Protein AF-A0A1C3XT70-F1 (afdb_monomer)

InterPro domains:
  IPR014729 Rossmann-like alpha/beta/alpha sandwich fold [G3DSA:3.40.50.620] (3-83)

Foldseek 3Di:
DDDDPDPPPDPDPEAEQEDALDPVSLVVVVVCVVVVVDDPPYHYDYDDDLVCLVVCVVVVHDPVVSVVSVVVRVVVSVVSVVVSVVSD

pLDDT: mean 86.92, std 7.89, range [54.41, 96.31]

Structure (mmCIF, N/CA/C/O backbone):
data_AF-A0A1C3XT70-F1
#
_entry.id   AF-A0A1C3XT70-F1
#
loop_
_atom_site.group_PDB
_atom_site.id
_atom_site.type_symbol
_atom_site.label_atom_id
_atom_site.label_alt_id
_atom_site.label_comp_id
_atom_site.label_asym_id
_atom_site.label_entity_id
_atom_site.label_seq_id
_atom_site.pdbx_PDB_ins_code
_atom_site.Cartn_x
_atom_site.Cartn_y
_atom_site.Cartn_z
_atom_site.occupancy
_atom_site.B_iso_or_equiv
_atom_site.auth_seq_id
_atom_site.auth_comp_id
_atom_site.auth_asym_id
_atom_site.auth_atom_id
_atom_site.pdbx_PDB_model_num
ATOM 1 N N . MET A 1 1 ? -12.308 10.376 10.073 1.00 80.62 1 MET A N 1
ATOM 2 C CA . MET A 1 1 ? -13.761 10.141 9.910 1.00 80.62 1 MET A CA 1
ATOM 3 C C . MET A 1 1 ? -13.976 8.650 9.735 1.00 80.62 1 MET A C 1
ATOM 5 O O . MET A 1 1 ? -13.247 8.062 8.949 1.00 80.62 1 MET A O 1
ATOM 9 N N . LEU A 1 2 ? -14.928 8.051 10.452 1.00 83.06 2 LEU A N 1
ATOM 10 C CA . LEU A 1 2 ? -15.337 6.662 10.232 1.00 83.06 2 LEU A CA 1
ATOM 11 C C . LEU A 1 2 ? -16.629 6.669 9.415 1.00 83.06 2 LEU A C 1
ATOM 13 O O . LEU A 1 2 ? -17.598 7.315 9.808 1.00 83.06 2 LEU A O 1
ATOM 17 N N . MET A 1 3 ? -16.625 5.972 8.283 1.00 88.00 3 MET A N 1
ATOM 18 C CA . MET A 1 3 ? -17.802 5.825 7.434 1.00 88.00 3 MET A CA 1
ATOM 19 C C . MET A 1 3 ? -18.274 4.376 7.501 1.00 88.00 3 MET A C 1
ATOM 21 O O . MET A 1 3 ? -17.525 3.461 7.168 1.00 88.00 3 MET A O 1
ATOM 25 N N . VAL A 1 4 ? -19.510 4.177 7.955 1.00 84.44 4 VAL A N 1
ATOM 26 C CA . VAL A 1 4 ? -20.117 2.855 8.121 1.00 84.44 4 VAL A CA 1
ATOM 27 C C . VAL A 1 4 ? -21.200 2.705 7.063 1.00 84.44 4 VAL A C 1
ATOM 29 O O . VAL A 1 4 ? -22.229 3.369 7.129 1.00 84.44 4 VAL A O 1
ATOM 32 N N . ASN A 1 5 ? -20.950 1.857 6.066 1.00 84.50 5 ASN A N 1
ATOM 33 C CA . ASN A 1 5 ? -21.919 1.609 4.993 1.00 84.50 5 ASN A CA 1
ATOM 34 C C . ASN A 1 5 ? -23.026 0.643 5.424 1.00 84.50 5 ASN A C 1
ATOM 36 O O . ASN A 1 5 ? -24.145 0.754 4.946 1.00 84.50 5 ASN A O 1
ATOM 40 N N . ASN A 1 6 ? -22.704 -0.293 6.318 1.00 81.56 6 ASN A N 1
ATOM 41 C CA . ASN A 1 6 ? -23.630 -1.254 6.904 1.00 81.56 6 ASN A CA 1
ATOM 42 C C . ASN A 1 6 ? -23.224 -1.491 8.357 1.00 81.56 6 ASN A C 1
ATOM 44 O O . ASN A 1 6 ? -22.029 -1.526 8.655 1.00 81.56 6 ASN A O 1
ATOM 48 N N . GLU A 1 7 ? -24.197 -1.699 9.243 1.00 78.50 7 GLU A N 1
ATOM 49 C CA . GLU A 1 7 ? -23.900 -2.131 10.608 1.00 78.50 7 GLU A CA 1
ATOM 50 C C . GLU A 1 7 ? -23.115 -3.445 10.591 1.00 78.50 7 GLU A C 1
ATOM 52 O O . GLU A 1 7 ? -23.460 -4.394 9.877 1.00 78.50 7 GLU A O 1
ATOM 57 N N . ALA A 1 8 ? -22.047 -3.496 11.387 1.00 71.75 8 ALA A N 1
ATOM 58 C CA . ALA A 1 8 ? -21.228 -4.685 11.526 1.00 71.75 8 ALA A CA 1
ATOM 59 C C . ALA A 1 8 ? -22.046 -5.790 12.210 1.00 71.75 8 ALA A C 1
ATOM 61 O O . ALA A 1 8 ? -22.234 -5.789 13.420 1.00 71.75 8 ALA A O 1
ATOM 62 N N . GLN A 1 9 ? -22.534 -6.750 11.421 1.00 73.19 9 GLN A N 1
ATOM 63 C CA . GLN A 1 9 ? -23.243 -7.934 11.928 1.00 73.19 9 GLN A CA 1
ATOM 64 C C . GLN A 1 9 ? -22.290 -8.950 12.593 1.00 73.19 9 GLN A C 1
ATOM 66 O O . GLN A 1 9 ? -22.733 -9.919 13.202 1.00 73.19 9 GLN A O 1
ATOM 71 N N . ARG A 1 10 ? -20.976 -8.758 12.422 1.00 73.25 10 ARG A N 1
ATOM 72 C CA . ARG A 1 10 ? -19.880 -9.592 12.931 1.00 73.25 10 ARG A CA 1
ATOM 73 C C . ARG A 1 10 ? -18.577 -8.790 12.963 1.00 73.25 10 ARG A C 1
ATOM 75 O O . ARG A 1 10 ? -18.513 -7.705 12.385 1.00 73.25 10 ARG A O 1
ATOM 82 N N . GLN A 1 11 ? -17.546 -9.348 13.594 1.00 74.94 11 GLN A N 1
ATOM 83 C CA . GLN A 1 11 ? -16.191 -8.791 13.589 1.00 74.94 11 GLN A CA 1
ATOM 84 C C . GLN A 1 11 ? -15.663 -8.625 12.152 1.00 74.94 11 GLN A C 1
ATOM 86 O O . GLN A 1 11 ? -15.994 -9.406 11.254 1.00 74.94 11 GLN A O 1
ATOM 91 N N . TYR A 1 12 ? -14.852 -7.591 11.923 1.00 72.94 12 TYR A N 1
ATOM 92 C CA . TYR A 1 12 ? -14.239 -7.336 10.621 1.00 72.94 12 TYR A CA 1
ATOM 93 C C . TYR A 1 12 ? -13.144 -8.373 10.334 1.00 72.94 12 TYR A C 1
ATOM 95 O O . TYR A 1 12 ? -12.012 -8.232 10.769 1.00 72.94 12 TYR A O 1
ATOM 103 N N . GLU A 1 13 ? -13.478 -9.416 9.573 1.00 73.38 13 GLU A N 1
ATOM 104 C CA . GLU A 1 13 ? -12.556 -10.530 9.276 1.00 73.38 13 GLU A CA 1
ATOM 105 C C . GLU A 1 13 ? -11.500 -10.211 8.200 1.00 73.38 13 GLU A C 1
ATOM 107 O O . GLU A 1 13 ? -10.523 -10.938 8.055 1.00 73.38 13 GLU A O 1
ATOM 112 N N . ARG A 1 14 ? -11.713 -9.178 7.373 1.00 80.62 14 ARG A N 1
ATOM 113 C CA . ARG A 1 14 ? -10.852 -8.859 6.217 1.00 80.62 14 ARG A CA 1
ATOM 114 C C . ARG A 1 14 ? -10.571 -7.369 6.145 1.00 80.62 14 ARG A C 1
ATOM 116 O O . ARG A 1 14 ? -11.171 -6.648 5.348 1.00 80.62 14 ARG A O 1
ATOM 123 N N . VAL A 1 15 ? -9.672 -6.915 7.004 1.00 86.50 15 VAL A N 1
ATOM 124 C CA . VAL A 1 15 ? -9.241 -5.519 7.037 1.00 86.50 15 VAL A CA 1
ATOM 125 C C . VAL A 1 15 ? -8.204 -5.287 5.939 1.00 86.50 15 VAL A C 1
ATOM 127 O O . VAL A 1 15 ? -7.190 -5.979 5.882 1.00 86.50 15 VAL A O 1
ATOM 130 N N . LEU A 1 16 ? -8.463 -4.317 5.060 1.00 89.75 16 LEU A N 1
ATOM 131 C CA . LEU A 1 16 ? -7.526 -3.861 4.033 1.00 89.75 16 LEU A CA 1
ATOM 132 C C . LEU A 1 16 ? -7.064 -2.446 4.381 1.00 89.75 16 LEU A C 1
ATOM 134 O O . LEU A 1 16 ? -7.895 -1.556 4.559 1.00 89.75 16 LEU A O 1
ATOM 138 N N . VAL A 1 17 ? -5.751 -2.241 4.439 1.00 91.62 17 VAL A N 1
ATOM 139 C CA . VAL A 1 17 ? -5.123 -0.966 4.792 1.00 91.62 17 VAL A CA 1
ATOM 140 C C . VAL A 1 17 ? -4.309 -0.474 3.594 1.00 91.62 17 VAL A C 1
ATOM 142 O O . VAL A 1 17 ? -3.178 -0.922 3.395 1.00 91.62 17 VAL A O 1
ATOM 145 N N . PRO A 1 18 ? -4.877 0.388 2.734 1.00 92.19 18 PRO A N 1
ATOM 146 C CA . PRO A 1 18 ? -4.124 1.003 1.652 1.00 92.19 18 PRO A CA 1
ATOM 147 C C . PRO A 1 18 ? -3.144 2.034 2.215 1.00 92.19 18 PRO A C 1
ATOM 149 O O . PRO A 1 18 ? -3.526 2.863 3.040 1.00 92.19 18 PRO A O 1
ATOM 152 N N . VAL A 1 19 ? -1.892 1.982 1.760 1.00 91.44 19 VAL A N 1
ATOM 153 C CA . VAL A 1 19 ? -0.815 2.841 2.260 1.00 91.44 19 VAL A CA 1
ATOM 154 C C . VAL A 1 19 ? -0.021 3.466 1.120 1.00 91.44 19 VAL A C 1
ATOM 156 O O . VAL A 1 19 ? 0.347 2.808 0.144 1.00 91.44 19 VAL A O 1
ATOM 159 N N . ASP A 1 20 ? 0.263 4.754 1.267 1.00 90.94 20 ASP A N 1
ATOM 160 C CA . ASP A 1 20 ? 1.064 5.558 0.339 1.00 90.94 20 ASP A CA 1
ATOM 161 C C . ASP A 1 20 ? 2.450 5.918 0.904 1.00 90.94 20 ASP A C 1
ATOM 163 O O . ASP A 1 20 ? 3.136 6.767 0.345 1.00 90.94 20 ASP A O 1
ATOM 167 N N . MET A 1 21 ? 2.853 5.281 2.010 1.00 87.31 21 MET A N 1
ATOM 168 C CA . MET A 1 21 ? 4.092 5.546 2.759 1.00 87.31 21 MET A CA 1
ATOM 169 C C . MET A 1 21 ? 4.236 6.972 3.307 1.00 87.31 21 MET A C 1
ATOM 171 O O . MET A 1 21 ? 5.326 7.377 3.707 1.00 87.31 21 MET A O 1
ATOM 175 N N . SER A 1 22 ? 3.154 7.750 3.361 1.00 91.25 22 SER A N 1
ATOM 176 C CA . SER A 1 22 ? 3.181 9.059 4.010 1.00 91.25 22 SER A CA 1
ATOM 177 C C . SER A 1 22 ? 3.140 8.943 5.536 1.00 91.25 22 SER A C 1
ATOM 179 O O . SER A 1 22 ? 2.616 7.980 6.102 1.00 91.25 22 SER A O 1
ATOM 181 N N . GLU A 1 23 ? 3.613 9.986 6.220 1.00 91.19 23 GLU A N 1
ATOM 182 C CA . GLU A 1 23 ? 3.455 10.135 7.672 1.00 91.19 23 GLU A CA 1
ATOM 183 C C . GLU A 1 23 ? 1.973 10.113 8.081 1.00 91.19 23 GLU A C 1
ATOM 185 O O . GLU A 1 23 ? 1.609 9.500 9.079 1.00 91.19 23 GLU A O 1
ATOM 190 N N . THR A 1 24 ? 1.089 10.678 7.251 1.00 93.75 24 THR A N 1
ATOM 191 C CA . THR A 1 24 ? -0.363 10.629 7.473 1.00 93.75 24 THR A CA 1
ATOM 192 C C . THR A 1 24 ? -0.897 9.195 7.471 1.00 93.75 24 THR A C 1
ATOM 194 O O . THR A 1 24 ? -1.710 8.845 8.327 1.00 93.75 24 THR A O 1
ATOM 197 N N . SER A 1 25 ? -0.430 8.348 6.550 1.00 91.81 25 SER A N 1
ATOM 198 C CA . SER A 1 25 ? -0.771 6.921 6.549 1.00 91.81 25 SER A CA 1
ATOM 199 C C . SER A 1 25 ? -0.201 6.203 7.779 1.00 91.81 25 SER A C 1
ATOM 201 O O . SER A 1 25 ? -0.897 5.381 8.374 1.00 91.81 25 SER A O 1
ATOM 203 N N . ALA A 1 26 ? 1.018 6.543 8.213 1.00 91.38 26 ALA A N 1
ATOM 204 C CA . ALA A 1 26 ? 1.618 5.972 9.420 1.00 91.38 26 ALA A CA 1
ATOM 205 C C . ALA A 1 26 ? 0.812 6.330 10.682 1.00 91.38 26 ALA A C 1
ATOM 207 O O . ALA A 1 26 ? 0.506 5.463 11.504 1.00 91.38 26 ALA A O 1
ATOM 208 N N . ASP A 1 27 ? 0.389 7.586 10.810 1.00 92.38 27 ASP A N 1
ATOM 209 C CA . ASP A 1 27 ? -0.443 8.046 11.921 1.00 92.38 27 ASP A CA 1
ATOM 210 C C . ASP A 1 27 ? -1.832 7.405 11.910 1.00 92.38 27 ASP A C 1
ATOM 212 O O . ASP A 1 27 ? -2.348 7.026 12.964 1.00 92.38 27 ASP A O 1
ATOM 216 N N . ALA A 1 28 ? -2.422 7.206 10.728 1.00 91.00 28 ALA A N 1
ATOM 217 C CA . ALA A 1 28 ? -3.687 6.491 10.591 1.00 91.00 28 ALA A CA 1
ATOM 218 C C . ALA A 1 28 ? -3.580 5.033 11.071 1.00 91.00 28 ALA A C 1
ATOM 220 O O . ALA A 1 28 ? -4.492 4.544 11.741 1.00 91.00 28 ALA A O 1
ATOM 221 N N . ILE A 1 29 ? -2.462 4.354 10.790 1.00 90.56 29 ILE A N 1
ATOM 222 C CA . ILE A 1 29 ? -2.193 2.993 11.277 1.00 90.56 29 ILE A CA 1
ATOM 223 C C . ILE A 1 29 ? -2.043 2.983 12.799 1.00 90.56 29 ILE A C 1
ATOM 225 O O . ILE A 1 29 ? -2.708 2.196 13.473 1.00 90.56 29 ILE A O 1
ATOM 229 N N . ARG A 1 30 ? -1.230 3.886 13.365 1.00 89.88 30 ARG A N 1
ATOM 230 C CA . ARG A 1 30 ? -1.040 4.008 14.825 1.00 89.88 30 ARG A CA 1
ATOM 231 C C . ARG A 1 30 ? -2.358 4.283 15.548 1.00 89.88 30 ARG A C 1
ATOM 233 O O . ARG A 1 30 ? -2.643 3.687 16.590 1.00 89.88 30 ARG A O 1
ATOM 240 N N . PHE A 1 31 ? -3.193 5.151 14.982 1.00 91.00 31 PHE A N 1
ATOM 241 C CA . PHE A 1 31 ? -4.531 5.405 15.502 1.00 91.00 31 PHE A CA 1
ATOM 242 C C . PHE A 1 31 ? -5.422 4.162 15.393 1.00 91.00 31 PHE A C 1
ATOM 244 O O . PHE A 1 31 ? -6.058 3.786 16.372 1.0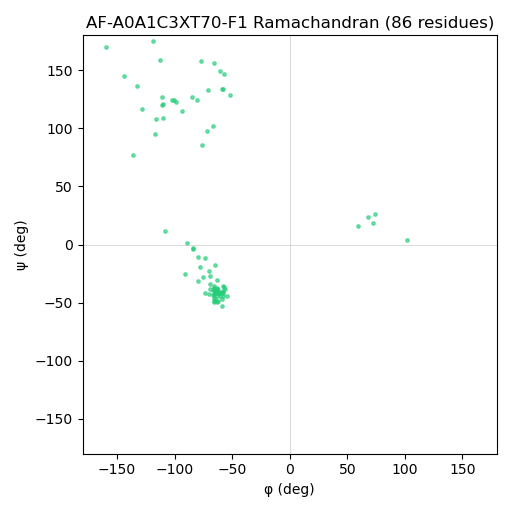0 91.00 31 PHE A O 1
ATOM 251 N N . GLY A 1 32 ? -5.437 3.488 14.240 1.00 88.94 32 GLY A N 1
ATOM 252 C CA . GLY A 1 32 ? -6.226 2.274 14.025 1.00 88.94 32 GLY A CA 1
ATOM 253 C C . GLY A 1 32 ? -5.877 1.146 15.002 1.00 88.94 32 GLY A C 1
ATOM 254 O O . GLY A 1 32 ? -6.783 0.508 15.534 1.00 88.94 32 GLY A O 1
ATOM 255 N N . LEU A 1 33 ? -4.588 0.955 15.295 1.00 87.31 33 LEU A N 1
ATOM 256 C CA . LEU A 1 33 ? -4.103 0.002 16.299 1.00 87.31 33 LEU A CA 1
ATOM 257 C C . LEU A 1 33 ? -4.528 0.406 17.718 1.00 87.31 33 LEU A C 1
ATOM 259 O O . LEU A 1 33 ? -5.088 -0.405 18.450 1.00 87.31 33 LEU A O 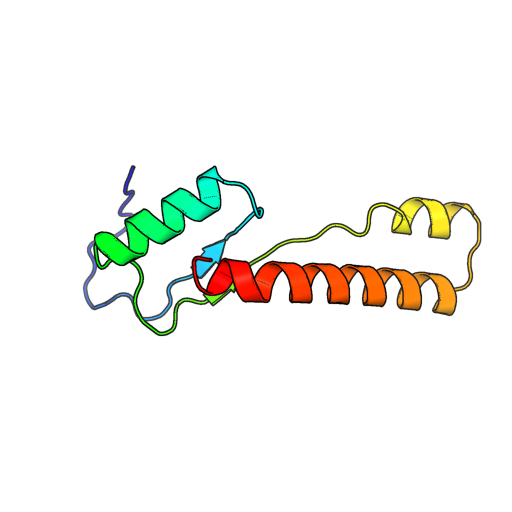1
ATOM 263 N N . SER A 1 34 ? -4.316 1.668 18.110 1.00 89.75 34 SER A N 1
ATOM 264 C CA . SER A 1 34 ? -4.657 2.128 19.470 1.00 89.75 34 SER A CA 1
ATOM 265 C C . SER A 1 34 ? -6.167 2.185 19.737 1.00 89.75 34 SER A C 1
ATOM 267 O O . SER A 1 34 ? -6.593 2.019 20.877 1.00 89.75 34 SER A O 1
ATOM 269 N N . ALA A 1 35 ? -6.980 2.367 18.694 1.00 88.19 35 ALA A N 1
ATOM 270 C CA . ALA A 1 35 ? -8.438 2.333 18.765 1.00 88.19 35 ALA A CA 1
ATOM 271 C C . ALA A 1 35 ? -9.034 0.911 18.693 1.00 88.19 35 ALA A C 1
ATOM 273 O O . ALA A 1 35 ? -10.254 0.775 18.790 1.00 88.19 35 ALA A O 1
ATOM 274 N N . GLY A 1 36 ? -8.218 -0.133 18.492 1.00 85.38 36 GLY A N 1
ATOM 275 C CA . GLY A 1 36 ? -8.693 -1.512 18.310 1.00 85.38 36 GLY A CA 1
ATOM 276 C C . GLY A 1 36 ? -9.459 -1.739 16.999 1.00 85.38 36 GLY A C 1
ATOM 277 O O . GLY A 1 36 ? -10.295 -2.632 16.915 1.00 85.38 36 GLY A O 1
ATOM 278 N N . LEU A 1 37 ? -9.223 -0.901 15.984 1.00 82.75 37 LEU A N 1
ATOM 279 C CA . LEU A 1 37 ? -9.829 -1.023 14.650 1.00 82.75 37 LEU A CA 1
ATOM 280 C C . LEU A 1 37 ? -8.975 -1.866 13.696 1.00 82.75 37 LEU A C 1
ATOM 282 O O . LEU A 1 37 ? -9.495 -2.411 12.723 1.00 82.75 37 LEU A O 1
ATOM 286 N N . LEU A 1 38 ? -7.669 -1.931 13.955 1.00 86.31 38 LEU A N 1
ATOM 287 C CA . LEU A 1 38 ? -6.722 -2.800 13.271 1.00 86.31 38 LEU A CA 1
ATOM 288 C C . LEU A 1 38 ? -6.278 -3.883 14.255 1.00 86.31 38 LEU A C 1
ATOM 290 O O . LEU A 1 38 ? -5.730 -3.570 15.309 1.00 86.31 38 LEU A O 1
ATOM 294 N N . GLU A 1 39 ? -6.520 -5.140 13.900 1.00 79.19 39 GLU A N 1
ATOM 295 C CA . GLU A 1 39 ? -6.090 -6.320 14.654 1.00 79.19 39 GLU A CA 1
ATOM 296 C C . GLU A 1 39 ? -5.154 -7.188 13.798 1.00 79.19 39 GLU A C 1
ATOM 298 O O . GLU A 1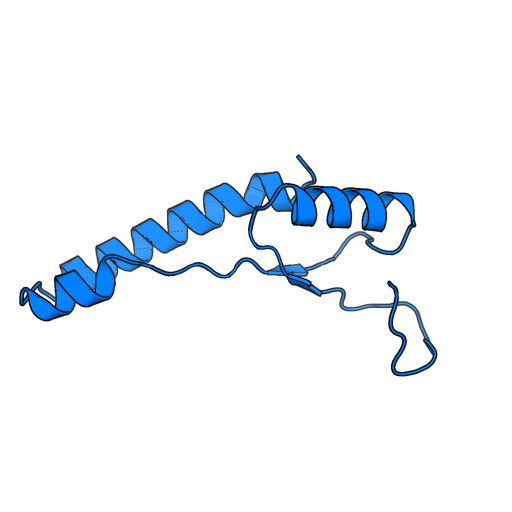 39 ? -4.932 -6.916 12.608 1.00 79.19 39 GLU A O 1
ATOM 303 N N . ASP A 1 40 ? -4.612 -8.246 14.404 1.00 72.62 40 ASP A N 1
ATOM 304 C CA . ASP A 1 40 ? -3.806 -9.247 13.710 1.00 72.62 40 ASP A CA 1
ATOM 305 C C . ASP A 1 40 ? -4.549 -9.792 12.477 1.00 72.62 40 ASP A C 1
ATOM 307 O O . ASP A 1 40 ? -5.703 -10.213 12.546 1.00 72.62 40 ASP A O 1
ATOM 311 N N . GLY A 1 41 ? -3.871 -9.784 11.326 1.00 77.31 41 GLY A N 1
ATOM 312 C CA . GLY A 1 41 ? -4.431 -10.245 10.049 1.00 77.31 41 GLY A CA 1
ATOM 313 C C . GLY A 1 41 ? -4.879 -9.139 9.086 1.00 77.31 41 GLY A C 1
ATOM 314 O O . GLY A 1 41 ? -5.374 -9.451 7.999 1.00 77.31 41 GLY A O 1
ATOM 315 N N . ALA A 1 42 ? -4.674 -7.860 9.420 1.00 86.50 42 ALA A N 1
ATOM 316 C CA . ALA A 1 42 ? -4.843 -6.772 8.459 1.00 86.50 42 ALA A CA 1
ATOM 317 C C . ALA A 1 42 ? -3.916 -6.943 7.238 1.00 86.50 42 ALA A C 1
ATOM 319 O O . ALA A 1 42 ? -2.724 -7.224 7.358 1.00 86.50 42 ALA A O 1
ATOM 320 N N . THR A 1 43 ? -4.469 -6.756 6.040 1.00 89.81 43 THR A N 1
ATOM 321 C CA . THR A 1 43 ? -3.712 -6.784 4.784 1.00 89.81 43 THR A CA 1
ATOM 322 C C . THR A 1 43 ? -3.294 -5.369 4.409 1.00 89.81 43 THR A C 1
ATOM 324 O O . THR A 1 43 ? -4.142 -4.536 4.089 1.00 89.81 43 THR A O 1
ATOM 327 N N . PHE A 1 44 ? -1.990 -5.105 4.401 1.00 90.19 44 PHE A N 1
ATOM 328 C CA . PHE A 1 44 ? -1.436 -3.837 3.930 1.00 90.19 44 PHE A CA 1
ATOM 329 C C . PHE A 1 44 ? -1.259 -3.858 2.413 1.00 90.19 44 PHE A C 1
ATOM 331 O O . PHE A 1 44 ? -0.634 -4.764 1.860 1.00 90.19 44 PHE A O 1
ATOM 338 N N . LEU A 1 45 ? -1.812 -2.853 1.736 1.00 90.94 45 LEU A N 1
ATOM 339 C CA . LEU A 1 45 ? -1.739 -2.707 0.287 1.00 90.94 45 LEU A CA 1
ATOM 340 C C . LEU A 1 45 ? -0.964 -1.442 -0.066 1.00 90.94 45 LEU A C 1
ATOM 342 O O . LEU A 1 45 ? -1.486 -0.336 0.059 1.00 90.94 45 LEU A O 1
ATOM 346 N N . HIS A 1 46 ? 0.252 -1.623 -0.572 1.00 90.44 46 HIS A N 1
ATOM 347 C CA . HIS A 1 46 ? 1.043 -0.540 -1.138 1.00 90.44 46 HIS A CA 1
ATOM 348 C C . HIS A 1 46 ? 1.009 -0.589 -2.669 1.00 90.44 46 HIS A C 1
ATOM 350 O O . HIS A 1 46 ? 1.333 -1.610 -3.282 1.00 90.44 46 HIS A O 1
ATOM 356 N N . ALA A 1 47 ? 0.601 0.515 -3.293 1.00 88.62 47 ALA A N 1
ATOM 357 C CA . ALA A 1 47 ? 0.625 0.669 -4.740 1.00 88.62 47 ALA A CA 1
ATOM 358 C C . ALA A 1 47 ? 1.870 1.461 -5.156 1.00 88.62 47 ALA A C 1
ATOM 360 O O . ALA A 1 47 ? 2.034 2.606 -4.747 1.00 88.62 47 ALA A O 1
ATOM 361 N N . PHE A 1 48 ? 2.703 0.872 -6.016 1.00 88.44 48 PHE A N 1
ATOM 362 C CA . PHE A 1 48 ? 3.895 1.522 -6.563 1.00 88.44 48 PHE A CA 1
ATOM 363 C C . PHE A 1 48 ? 3.757 1.771 -8.070 1.00 88.44 48 PHE A C 1
ATOM 365 O O . PHE A 1 48 ? 2.978 1.111 -8.766 1.00 88.44 48 PHE A O 1
ATOM 372 N N . SER A 1 49 ? 4.539 2.720 -8.590 1.00 88.12 49 SER A N 1
ATOM 373 C CA . SER A 1 49 ? 4.577 3.060 -10.014 1.00 88.12 49 SER A CA 1
ATOM 374 C C . SER A 1 49 ? 6.021 3.047 -10.528 1.00 88.12 49 SER A C 1
ATOM 376 O O . SER A 1 49 ? 6.809 3.881 -10.089 1.00 88.12 49 SER A O 1
ATOM 378 N N . PRO A 1 50 ? 6.389 2.157 -11.473 1.00 89.75 50 PRO A N 1
ATOM 379 C CA . PRO A 1 50 ? 7.735 2.119 -12.045 1.00 89.75 50 PRO A CA 1
ATOM 380 C C . PRO A 1 50 ? 7.910 3.264 -13.057 1.00 89.75 50 PRO A C 1
ATOM 382 O O . PRO A 1 50 ? 7.681 3.102 -14.263 1.00 89.75 50 PRO A O 1
ATOM 385 N N . VAL A 1 51 ? 8.278 4.450 -12.566 1.00 89.94 51 VAL A N 1
ATOM 386 C CA . VAL A 1 51 ? 8.216 5.728 -13.305 1.00 89.94 51 VAL A CA 1
ATOM 387 C C . VAL A 1 51 ? 9.024 5.699 -14.609 1.00 89.94 51 VAL A C 1
ATOM 389 O O . VAL A 1 51 ? 8.588 6.248 -15.627 1.00 89.94 51 VAL A O 1
ATOM 392 N N . ALA A 1 52 ? 10.175 5.020 -14.634 1.00 91.81 52 ALA A N 1
ATOM 393 C CA . ALA A 1 52 ? 11.026 4.972 -15.822 1.00 91.81 52 ALA A CA 1
ATOM 394 C C . ALA A 1 52 ? 10.547 3.973 -16.890 1.00 91.81 52 ALA A C 1
ATOM 396 O O . ALA A 1 52 ? 11.007 4.048 -18.032 1.00 91.81 52 ALA A O 1
ATOM 397 N N . LYS A 1 53 ? 9.570 3.097 -16.595 1.00 92.50 53 LYS A N 1
ATOM 398 C CA . LYS A 1 53 ? 9.093 2.054 -17.526 1.00 92.50 53 LYS A CA 1
ATOM 399 C C . LYS A 1 53 ? 8.673 2.639 -18.872 1.00 92.50 53 LYS A C 1
ATOM 401 O O . LYS A 1 53 ? 9.028 2.117 -19.927 1.00 92.50 53 LYS A O 1
ATOM 406 N N . ARG A 1 54 ? 7.936 3.755 -18.849 1.00 90.75 54 ARG A N 1
ATOM 407 C CA . ARG A 1 54 ? 7.462 4.418 -20.074 1.00 90.75 54 ARG A CA 1
ATOM 408 C C . ARG A 1 54 ? 8.612 4.984 -20.906 1.00 90.75 54 ARG A C 1
ATOM 410 O O . ARG A 1 54 ? 8.547 4.935 -22.131 1.00 90.75 54 ARG A O 1
ATOM 417 N N . ARG A 1 55 ? 9.665 5.483 -20.252 1.00 93.12 55 ARG A N 1
ATOM 418 C CA . ARG A 1 55 ? 10.863 5.989 -20.930 1.00 93.12 55 ARG A CA 1
ATOM 419 C C . ARG A 1 55 ? 11.663 4.854 -21.568 1.00 93.12 55 ARG A C 1
ATOM 421 O O . ARG A 1 55 ? 12.044 4.988 -22.726 1.00 93.12 55 ARG A O 1
ATOM 428 N N . LEU A 1 56 ? 11.826 3.730 -20.868 1.00 92.38 56 LEU A N 1
ATOM 429 C CA . LEU A 1 56 ? 12.510 2.538 -21.390 1.00 92.38 56 LEU A CA 1
ATOM 430 C C . LEU A 1 56 ? 11.802 1.951 -22.619 1.00 92.38 56 LEU A C 1
ATOM 432 O O . LEU A 1 56 ? 12.444 1.612 -23.610 1.00 92.38 56 LEU A O 1
ATOM 436 N N . LEU A 1 57 ? 10.466 1.904 -22.592 1.00 91.94 57 LEU A N 1
ATOM 437 C CA . LEU A 1 57 ? 9.672 1.529 -23.765 1.00 91.94 57 LEU A CA 1
ATOM 438 C C . LEU A 1 57 ? 9.940 2.474 -24.944 1.00 91.94 57 LEU A C 1
ATOM 440 O O . LEU A 1 57 ? 10.176 2.020 -26.060 1.00 91.94 57 LEU A O 1
ATOM 444 N N . SER A 1 58 ? 9.943 3.789 -24.701 1.00 94.12 58 SER A N 1
ATOM 445 C CA . SER A 1 58 ? 10.162 4.779 -25.764 1.00 94.12 58 SER A CA 1
ATOM 446 C C . SER A 1 58 ? 11.593 4.815 -26.307 1.00 94.12 58 SER A C 1
ATOM 448 O O . SER A 1 58 ? 11.790 5.249 -27.436 1.00 94.12 58 SER A O 1
ATOM 450 N N . SER A 1 59 ? 12.584 4.356 -25.537 1.00 94.00 59 SER A N 1
ATOM 451 C CA . SER A 1 59 ? 13.983 4.295 -25.975 1.00 94.00 59 SER A CA 1
ATOM 452 C C . SER A 1 59 ? 14.312 3.039 -26.786 1.00 94.00 59 SER A C 1
ATOM 454 O O . SER A 1 59 ? 15.452 2.887 -27.214 1.00 94.00 59 SER A O 1
ATOM 456 N N . GLY A 1 60 ? 13.354 2.121 -26.963 1.00 94.69 60 GLY A N 1
ATOM 457 C CA . GLY A 1 60 ? 13.582 0.842 -27.637 1.00 94.69 60 GLY A CA 1
ATOM 458 C C . GLY A 1 60 ? 14.374 -0.165 -26.799 1.00 94.69 60 GLY A C 1
ATOM 459 O O . GLY A 1 60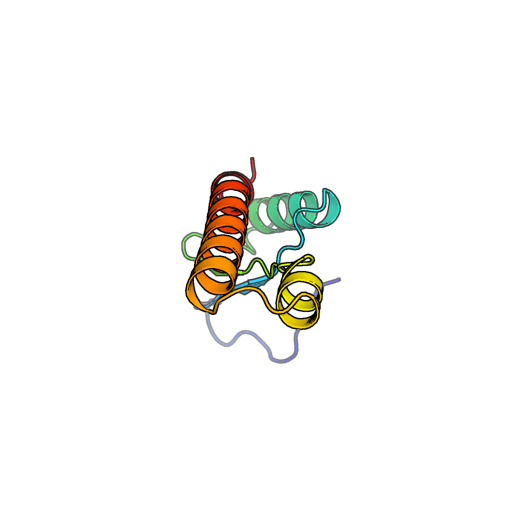 ? 15.051 -1.020 -27.366 1.00 94.69 60 GLY A O 1
ATOM 460 N N . ALA A 1 61 ? 14.326 -0.063 -25.463 1.00 94.56 61 ALA A N 1
ATOM 461 C CA . ALA A 1 61 ? 14.955 -1.052 -24.590 1.00 94.56 61 ALA A CA 1
ATOM 462 C C . ALA A 1 61 ? 14.350 -2.450 -24.817 1.00 94.56 61 ALA A C 1
ATOM 464 O O . ALA A 1 61 ? 13.167 -2.583 -25.143 1.00 94.56 61 ALA A O 1
ATOM 465 N N . SER A 1 62 ? 15.156 -3.499 -24.629 1.00 95.94 62 SER A N 1
ATOM 466 C CA . SER A 1 62 ? 14.668 -4.873 -24.753 1.00 95.94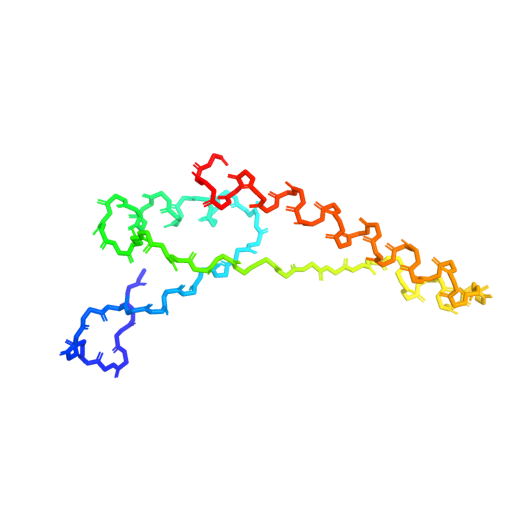 62 SER A CA 1
ATOM 467 C C . SER A 1 62 ? 13.647 -5.203 -23.660 1.00 95.94 62 SER A C 1
ATOM 469 O O . SER A 1 62 ? 13.648 -4.613 -22.575 1.00 95.94 62 SER A O 1
ATOM 471 N N . SER A 1 63 ? 12.788 -6.189 -23.935 1.00 93.94 63 SER A N 1
ATOM 472 C CA . SER A 1 63 ? 11.801 -6.672 -22.961 1.00 93.94 63 SER A CA 1
ATOM 473 C C . SER A 1 63 ? 12.458 -7.129 -21.655 1.00 93.94 63 SER A C 1
ATOM 475 O O . SER A 1 63 ? 11.932 -6.840 -20.584 1.00 93.94 63 SER A O 1
ATOM 477 N N . ASP A 1 64 ? 13.624 -7.775 -21.736 1.00 96.31 64 ASP A N 1
ATOM 478 C CA . ASP A 1 64 ? 14.357 -8.266 -20.564 1.00 96.31 64 ASP A CA 1
ATOM 479 C C . ASP A 1 64 ? 14.830 -7.117 -19.665 1.00 96.31 64 ASP A C 1
ATOM 481 O O . ASP A 1 64 ? 14.678 -7.175 -18.447 1.00 96.31 64 ASP A O 1
ATOM 485 N N . VAL A 1 65 ? 15.331 -6.028 -20.262 1.00 94.81 65 VAL A N 1
ATOM 486 C CA . VAL A 1 65 ? 15.747 -4.822 -19.525 1.00 94.81 65 VAL A CA 1
ATOM 487 C C . VAL A 1 65 ? 14.548 -4.154 -18.852 1.00 94.81 65 VAL A C 1
ATOM 489 O O . VAL A 1 65 ? 14.634 -3.732 -17.700 1.00 94.81 65 VAL A O 1
ATOM 492 N N . ILE A 1 66 ? 13.414 -4.070 -19.551 1.00 94.31 66 ILE A N 1
ATOM 493 C CA . ILE A 1 66 ? 12.190 -3.479 -18.999 1.00 94.31 66 ILE A CA 1
ATOM 494 C C . ILE A 1 66 ? 11.646 -4.332 -17.848 1.00 94.31 66 ILE A C 1
ATOM 496 O O . ILE A 1 66 ? 11.248 -3.767 -16.830 1.00 94.31 66 ILE A O 1
ATOM 500 N N . SER A 1 67 ? 11.628 -5.661 -17.992 1.00 94.75 67 SER A N 1
ATOM 501 C CA . SER A 1 67 ? 11.181 -6.568 -16.928 1.00 94.75 67 SER A CA 1
ATOM 502 C C . SER A 1 67 ? 12.083 -6.455 -15.708 1.00 94.75 67 SER A C 1
ATOM 504 O O . SER A 1 67 ? 11.577 -6.204 -14.622 1.00 94.75 67 SER A O 1
ATOM 506 N N . GLY A 1 68 ? 13.405 -6.521 -15.897 1.00 95.44 68 GLY A N 1
ATOM 507 C CA . GLY A 1 68 ? 14.365 -6.413 -14.799 1.00 95.44 68 GLY A CA 1
ATOM 508 C C . GLY A 1 68 ? 14.226 -5.110 -14.009 1.00 95.44 68 GLY A C 1
ATOM 509 O O . GLY A 1 68 ? 14.254 -5.138 -12.783 1.00 95.44 68 GLY A O 1
ATOM 510 N N . TYR A 1 69 ? 13.990 -3.981 -14.689 1.00 94.19 69 TYR A N 1
ATOM 511 C CA . TYR A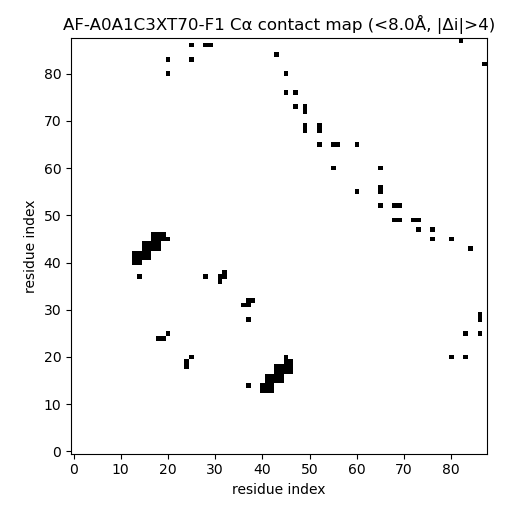 1 69 ? 13.702 -2.710 -14.017 1.00 94.19 69 TYR A CA 1
ATOM 512 C C . TYR A 1 69 ? 12.375 -2.740 -13.242 1.00 94.19 69 TYR A C 1
ATOM 514 O O . TYR A 1 69 ? 12.305 -2.299 -12.101 1.00 94.19 69 TYR A O 1
ATOM 522 N N . VAL A 1 70 ? 11.296 -3.256 -13.836 1.00 94.88 70 VAL A N 1
ATOM 523 C CA . VAL A 1 70 ? 10.004 -3.338 -13.132 1.00 94.88 70 VAL A CA 1
ATOM 524 C C . VAL A 1 70 ? 10.100 -4.248 -11.907 1.00 94.88 70 VAL A C 1
ATOM 526 O O . VAL A 1 70 ? 9.503 -3.938 -10.877 1.00 94.88 70 VAL A O 1
ATOM 529 N N . ASP A 1 71 ? 10.854 -5.340 -12.007 1.00 95.06 71 ASP A N 1
ATOM 530 C CA . ASP A 1 71 ? 11.074 -6.273 -10.907 1.00 95.06 71 ASP A CA 1
ATOM 531 C C . ASP A 1 71 ? 11.935 -5.650 -9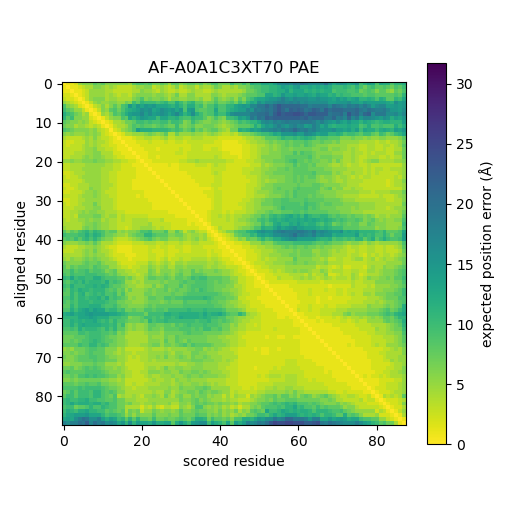.801 1.00 95.06 71 ASP A C 1
ATOM 533 O O . ASP A 1 71 ? 11.615 -5.831 -8.627 1.00 95.06 71 ASP A O 1
ATOM 537 N N . SER A 1 72 ? 12.950 -4.843 -10.139 1.00 93.06 72 SER A N 1
ATOM 538 C CA . SER A 1 72 ? 13.728 -4.107 -9.133 1.00 93.06 72 SER A CA 1
ATOM 539 C C . SER A 1 72 ? 12.893 -3.052 -8.405 1.00 93.06 72 SER A C 1
ATOM 541 O O . SER A 1 72 ? 12.965 -2.960 -7.185 1.00 93.06 72 SER A O 1
ATOM 543 N N . GLU A 1 73 ? 12.054 -2.297 -9.123 1.00 93.50 73 GLU A N 1
ATOM 544 C CA . GLU A 1 73 ? 11.155 -1.308 -8.504 1.00 93.50 73 GLU A CA 1
ATOM 545 C C . GLU A 1 73 ? 10.115 -1.987 -7.608 1.00 93.50 73 GLU A C 1
ATOM 547 O O . GLU A 1 73 ? 9.814 -1.503 -6.520 1.00 93.50 73 GLU A O 1
ATOM 552 N N . ARG A 1 74 ? 9.579 -3.136 -8.045 1.00 91.50 74 ARG A N 1
ATOM 553 C CA . ARG A 1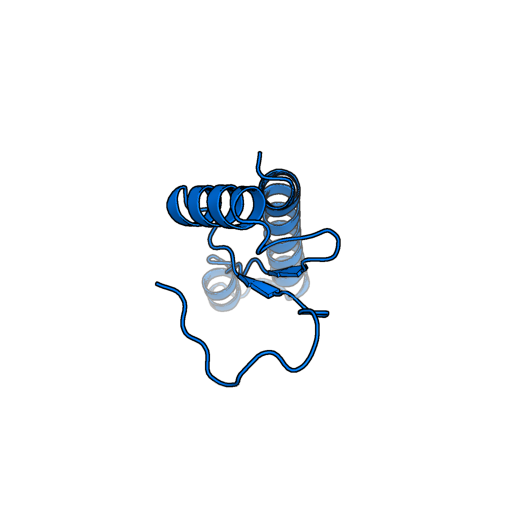 74 ? 8.675 -3.951 -7.226 1.00 91.50 74 ARG A CA 1
ATOM 554 C C . ARG A 1 74 ? 9.372 -4.415 -5.953 1.00 91.50 74 ARG A C 1
ATOM 556 O O . ARG A 1 74 ? 8.754 -4.385 -4.89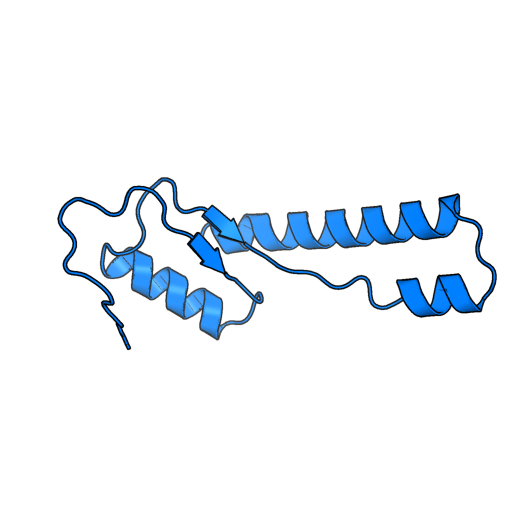5 1.00 91.50 74 ARG A O 1
ATOM 563 N N . HIS A 1 75 ? 10.616 -4.876 -6.064 1.00 91.88 75 HIS A N 1
ATOM 564 C CA . HIS A 1 75 ? 11.386 -5.343 -4.920 1.00 91.88 75 HIS A CA 1
ATOM 565 C C . HIS A 1 75 ? 11.622 -4.213 -3.916 1.00 91.88 75 HIS A C 1
ATOM 567 O O . HIS A 1 75 ? 11.270 -4.380 -2.753 1.00 91.88 75 HIS A O 1
ATOM 573 N N . GLY A 1 76 ? 12.071 -3.040 -4.376 1.00 89.25 76 GLY A N 1
ATOM 574 C CA . GLY A 1 76 ? 12.228 -1.863 -3.515 1.00 89.25 76 GLY A CA 1
ATOM 575 C C . GLY A 1 76 ? 10.919 -1.460 -2.827 1.00 89.25 76 GLY A C 1
ATOM 576 O O . GLY A 1 76 ? 10.885 -1.272 -1.616 1.00 89.25 76 GLY A O 1
ATOM 577 N N . ALA A 1 77 ? 9.802 -1.455 -3.560 1.00 88.56 77 ALA A N 1
ATOM 578 C CA . ALA A 1 77 ? 8.487 -1.170 -2.983 1.00 88.56 77 ALA A CA 1
ATOM 579 C C . ALA A 1 77 ? 8.038 -2.210 -1.933 1.00 88.56 77 ALA A C 1
ATOM 581 O O . ALA A 1 77 ? 7.291 -1.883 -1.011 1.00 88.56 77 ALA A O 1
ATOM 582 N N . MET A 1 78 ? 8.458 -3.474 -2.064 1.00 87.75 78 MET A N 1
ATOM 583 C CA . MET A 1 78 ? 8.197 -4.506 -1.055 1.00 87.75 78 MET A CA 1
ATOM 584 C C . MET A 1 78 ? 9.066 -4.315 0.191 1.00 87.75 78 MET A C 1
ATOM 586 O O . MET A 1 78 ? 8.547 -4.450 1.299 1.00 87.75 78 MET A O 1
ATOM 590 N N . GLU A 1 79 ? 10.344 -3.976 0.017 1.00 88.50 79 GLU A N 1
ATOM 591 C CA . GLU A 1 79 ? 11.273 -3.691 1.118 1.00 88.50 79 GLU A CA 1
ATOM 592 C C . GLU A 1 79 ? 10.831 -2.470 1.935 1.00 88.50 79 GLU A C 1
ATOM 594 O O . GLU A 1 79 ? 10.900 -2.500 3.161 1.00 88.50 79 GLU A O 1
ATOM 599 N N . GLU A 1 80 ? 10.303 -1.427 1.288 1.00 83.00 80 GLU A N 1
ATOM 600 C CA . GLU A 1 80 ? 9.752 -0.246 1.970 1.00 83.00 80 GLU A CA 1
ATOM 601 C C . GLU A 1 80 ? 8.452 -0.553 2.733 1.00 83.00 80 GLU A C 1
ATOM 603 O O . GLU A 1 80 ? 8.197 0.011 3.799 1.00 83.00 80 GLU A O 1
ATOM 608 N N . ASN A 1 81 ? 7.622 -1.469 2.220 1.00 83.31 81 ASN A N 1
ATOM 609 C CA . ASN A 1 81 ? 6.340 -1.825 2.838 1.00 83.31 81 ASN A CA 1
ATOM 610 C C . ASN A 1 81 ? 6.495 -2.707 4.083 1.00 83.31 81 ASN A C 1
ATOM 612 O O . ASN A 1 81 ? 5.661 -2.666 4.988 1.00 83.31 81 ASN A O 1
ATOM 616 N N . GLU A 1 82 ? 7.562 -3.499 4.160 1.00 82.88 82 GLU A N 1
ATOM 617 C CA . GLU A 1 82 ? 7.796 -4.402 5.284 1.00 82.88 82 GLU A CA 1
ATOM 618 C C . GLU A 1 82 ? 7.888 -3.681 6.650 1.00 82.88 82 GLU A C 1
ATOM 620 O O . GLU A 1 82 ? 7.133 -4.054 7.552 1.00 82.88 82 GLU A O 1
ATOM 625 N N . PRO A 1 83 ? 8.728 -2.643 6.855 1.00 78.88 83 PRO A N 1
ATOM 626 C CA . PRO A 1 83 ? 8.749 -1.899 8.115 1.00 78.88 83 PRO A CA 1
ATOM 627 C C . PRO A 1 83 ? 7.453 -1.110 8.345 1.00 78.88 83 PRO A C 1
ATOM 629 O O . PRO A 1 83 ? 6.933 -1.125 9.462 1.00 78.88 83 PRO A O 1
ATOM 632 N N . PHE A 1 84 ? 6.885 -0.514 7.291 1.00 79.25 84 PHE A N 1
ATOM 633 C CA . PHE A 1 84 ? 5.679 0.313 7.376 1.00 79.25 84 PHE A CA 1
ATOM 634 C C . PHE A 1 84 ? 4.461 -0.484 7.864 1.00 79.25 84 PHE A C 1
ATOM 636 O O . PHE A 1 84 ? 3.707 -0.039 8.729 1.00 79.25 84 PHE A O 1
ATOM 643 N N . SER A 1 85 ? 4.307 -1.717 7.372 1.00 71.50 85 SER A N 1
ATOM 644 C CA . SER A 1 85 ? 3.240 -2.639 7.789 1.00 71.50 85 SER A CA 1
ATOM 645 C C . SER A 1 85 ? 3.330 -3.071 9.258 1.00 71.50 85 SER A C 1
ATOM 647 O O . SER A 1 85 ? 2.342 -3.523 9.832 1.00 71.50 85 SER A O 1
ATOM 649 N N . ARG A 1 86 ? 4.497 -2.903 9.895 1.00 73.62 86 ARG A N 1
ATOM 650 C CA . ARG A 1 86 ? 4.704 -3.167 11.327 1.00 73.62 86 ARG A CA 1
ATOM 651 C C . ARG A 1 86 ? 4.427 -1.946 12.207 1.00 73.62 86 ARG A C 1
ATOM 653 O O . ARG A 1 86 ? 4.593 -2.035 13.420 1.00 73.62 86 ARG A O 1
ATOM 660 N N . GLY A 1 87 ? 4.023 -0.817 11.618 1.00 63.34 87 GLY A N 1
ATOM 661 C CA . GLY A 1 87 ? 3.813 0.442 12.335 1.00 63.34 87 GLY A CA 1
ATOM 662 C C . GLY A 1 87 ? 5.108 1.125 12.790 1.00 63.34 87 GLY A C 1
ATOM 663 O O . GLY A 1 87 ? 5.049 1.958 13.700 1.00 63.34 87 GLY A O 1
ATOM 664 N N . GLN A 1 88 ? 6.249 0.759 12.190 1.00 54.41 88 GLN A N 1
ATOM 665 C CA . GLN A 1 88 ? 7.551 1.397 12.417 1.00 54.41 88 GLN A CA 1
ATOM 666 C C . GLN A 1 88 ? 7.743 2.586 11.480 1.00 54.41 88 GLN A C 1
ATOM 668 O O . GLN A 1 88 ? 7.483 2.423 10.268 1.00 54.41 88 GLN A O 1
#

Organism: NCBI:txid1761772

Secondary structure (DSSP, 8-state):
----SS--SS-----EEEE-S-HHHHHHHHHHHHTT-S-TT-EEEE----TTHHHHHHTT--HHHHHHHHHHHHHHHHHHHHHHHTT-

Nearest PDB structures (foldseek):
  3ho7-assembly1_B  TM=3.263E-01  e=2.189E+00  Porphyromonas gingivalis
  6e7x-assembly2_C  TM=3.364E-01  e=4.227E+00  Xenopus laevis

Radius of gyration: 17.65 Å; Cα contacts (8 Å, |Δi|>4): 57; chains: 1; bounding box: 40×21×47 Å

Solvent-accessible surface area (backbone atoms only — not comparable to full-atom values): 5620 Å² total; per-residue (Å²): 137,88,84,77,93,64,84,77,91,59,82,84,84,78,46,74,46,79,40,80,85,41,70,68,48,52,52,51,48,53,48,29,46,78,70,67,75,48,61,95,78,56,43,73,43,74,82,81,76,63,77,61,53,66,55,40,58,74,71,68,54,53,70,66,60,53,49,53,52,48,51,51,47,51,48,52,55,50,62,60,43,57,50,48,74,70,73,98

Mean predicted aligned error: 6.06 Å

Sequence (88 aa):
MLMVNNEAQRQYERVLVPVDMSETSADAIRFGLSAGLLEDGATFLHAFSPVAKRRLLSSGASSDVISGYVDSERHGAMEENEPFSRGQ